Protein AF-A0A9W4XEY4-F1 (afdb_monomer_lite)

Secondary structure (DSSP, 8-state):
-PPP--------SS------B---SS-EEEEEE--EEES-EES-EEEEEEEEEEEEEEES-EEEEEEEEEEEEEEEES-EEEEEEEEEEESS-EES-EEEEEEEEEEEEE-SS-EEEEEEEEEEEEEEEES-EEEEEEEEEEESS-EES-EEEEEEEEEE-

Sequence (161 aa):
MKLSVVLITVAAGTALAAPVVKKSDNDELVGNIWQVDTKRSDNDELVGNIWQVDTKRSDNDELVGNIWQVDTKKRSDNDELVGNIWQVDTKKRSDNDELVGNIWQVDTKRSDNDELVGNIWQVDTKKRSDNDELVGNIWQVDTKKRSDNDELVGNIWQVDT

Structure (mmCIF, N/CA/C/O backbone):
data_AF-A0A9W4XEY4-F1
#
_entry.id   AF-A0A9W4XEY4-F1
#
loop_
_atom_site.group_PDB
_atom_site.id
_atom_site.type_symbol
_atom_site.label_atom_id
_atom_site.label_alt_id
_atom_site.label_comp_id
_atom_site.label_asym_id
_atom_site.label_entity_id
_atom_site.label_seq_id
_atom_site.pdbx_PDB_ins_code
_atom_site.Cartn_x
_atom_site.Cartn_y
_atom_site.Cartn_z
_atom_site.occupancy
_atom_site.B_iso_or_equiv
_atom_site.auth_seq_id
_atom_site.auth_comp_id
_atom_site.auth_asym_id
_atom_site.auth_atom_id
_atom_site.pdbx_PDB_model_num
ATOM 1 N N . MET A 1 1 ? 14.619 23.822 -21.762 1.00 31.55 1 MET A N 1
ATOM 2 C CA . MET A 1 1 ? 14.434 22.463 -22.308 1.00 31.55 1 MET A CA 1
ATOM 3 C C . MET A 1 1 ? 15.262 21.518 -21.460 1.00 31.55 1 MET A C 1
ATOM 5 O O . MET A 1 1 ? 16.477 21.509 -21.602 1.00 31.55 1 MET A O 1
ATOM 9 N N . LYS A 1 2 ? 14.645 20.843 -20.488 1.00 29.66 2 LYS A N 1
ATOM 10 C CA . LYS A 1 2 ? 15.312 19.754 -19.768 1.00 29.66 2 LYS A CA 1
ATOM 11 C C . LYS A 1 2 ? 15.097 18.494 -20.604 1.00 29.66 2 LYS A C 1
ATOM 13 O O . LYS A 1 2 ? 13.969 18.237 -21.006 1.00 29.66 2 LYS A O 1
ATOM 18 N N . LEU A 1 3 ? 16.189 17.823 -20.962 1.00 23.59 3 LEU A N 1
ATOM 19 C CA . LEU A 1 3 ? 16.159 16.555 -21.684 1.00 23.59 3 LEU A CA 1
ATOM 20 C C . LEU A 1 3 ? 15.548 15.490 -20.767 1.00 23.59 3 LEU A C 1
ATOM 22 O O . LEU A 1 3 ? 16.133 15.203 -19.724 1.00 23.59 3 LEU A O 1
ATOM 26 N N . SER A 1 4 ? 14.425 14.904 -21.173 1.00 28.42 4 SER A N 1
ATOM 27 C CA . SER A 1 4 ? 13.940 13.635 -20.629 1.00 28.42 4 SER A CA 1
ATOM 28 C C . SER A 1 4 ? 14.837 12.518 -21.161 1.00 28.42 4 SER A C 1
ATOM 30 O O . SER A 1 4 ? 14.998 12.368 -22.375 1.00 28.42 4 SER A O 1
ATOM 32 N N . VAL A 1 5 ? 15.478 11.769 -20.264 1.00 26.56 5 VAL A N 1
ATOM 33 C CA . VAL A 1 5 ? 16.249 10.574 -20.624 1.00 26.56 5 VAL A CA 1
ATOM 34 C C . VAL A 1 5 ? 15.295 9.392 -20.543 1.00 26.56 5 VAL A C 1
ATOM 36 O O . VAL A 1 5 ? 15.046 8.859 -19.471 1.00 26.56 5 VAL A O 1
ATOM 39 N N . VAL A 1 6 ? 14.761 8.989 -21.693 1.00 29.00 6 VAL A N 1
ATOM 40 C CA . VAL A 1 6 ? 14.005 7.743 -21.835 1.00 29.00 6 VAL A CA 1
ATOM 41 C C . VAL A 1 6 ? 15.001 6.586 -21.756 1.00 29.00 6 VAL A C 1
ATOM 43 O O . VAL A 1 6 ? 15.742 6.330 -22.708 1.00 29.00 6 VAL A O 1
ATOM 46 N N . LEU A 1 7 ? 15.059 5.901 -20.613 1.0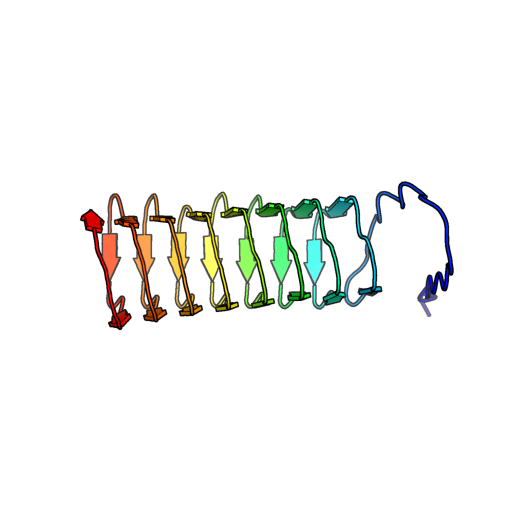0 29.81 7 LEU A N 1
ATOM 47 C CA . LEU A 1 7 ? 15.881 4.703 -20.442 1.00 29.81 7 LEU A CA 1
ATOM 48 C C . LEU A 1 7 ? 15.059 3.458 -20.812 1.00 29.81 7 LEU A C 1
ATOM 50 O O . LEU A 1 7 ? 14.739 2.628 -19.968 1.00 29.81 7 LEU A O 1
ATOM 54 N N . ILE A 1 8 ? 14.720 3.309 -22.098 1.00 35.25 8 ILE A N 1
ATOM 55 C CA . ILE A 1 8 ? 14.170 2.045 -22.607 1.00 35.25 8 ILE A CA 1
ATOM 56 C C . ILE A 1 8 ? 15.299 1.014 -22.579 1.00 35.25 8 ILE A C 1
ATOM 58 O O . ILE A 1 8 ? 16.198 1.026 -23.421 1.00 35.25 8 ILE A O 1
ATOM 62 N N . THR A 1 9 ? 15.252 0.099 -21.616 1.00 33.97 9 THR A N 1
ATOM 63 C CA . THR A 1 9 ? 16.056 -1.124 -21.659 1.00 33.97 9 THR A CA 1
ATOM 64 C C . THR A 1 9 ? 15.166 -2.287 -22.070 1.00 33.97 9 THR A C 1
ATOM 66 O O . THR A 1 9 ? 14.592 -2.993 -21.251 1.00 33.97 9 THR A O 1
ATOM 69 N N . VAL A 1 10 ? 15.074 -2.515 -23.385 1.00 37.66 10 VAL A N 1
ATOM 70 C CA . VAL A 1 10 ? 14.669 -3.822 -23.914 1.00 37.66 10 VAL A CA 1
ATOM 71 C C . VAL A 1 10 ? 15.845 -4.767 -23.682 1.00 37.66 10 VAL A C 1
ATOM 73 O O . VAL A 1 10 ? 16.799 -4.780 -24.457 1.00 37.66 10 VAL A O 1
ATOM 76 N N . ALA A 1 11 ? 15.807 -5.540 -22.601 1.00 31.38 11 ALA A N 1
ATOM 77 C CA . ALA A 1 11 ? 16.769 -6.609 -22.364 1.00 31.38 11 ALA A CA 1
ATOM 78 C C . ALA A 1 11 ? 16.042 -7.956 -22.373 1.00 31.38 11 ALA A C 1
ATOM 80 O O . ALA A 1 11 ? 15.550 -8.447 -21.357 1.00 31.38 11 ALA A O 1
ATOM 81 N N . ALA A 1 12 ? 15.983 -8.563 -23.558 1.00 31.77 12 ALA A N 1
ATOM 82 C CA . ALA A 1 12 ? 15.733 -9.987 -23.681 1.00 31.77 12 ALA A CA 1
ATOM 83 C C . ALA A 1 12 ? 16.905 -10.745 -23.032 1.00 31.77 12 ALA A C 1
ATOM 85 O O . ALA A 1 12 ? 17.993 -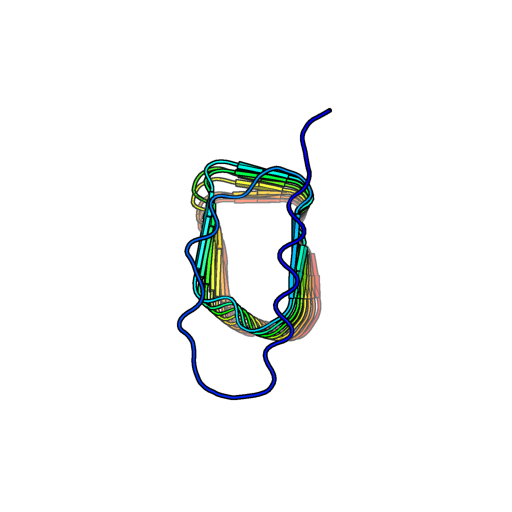10.815 -23.595 1.00 31.77 12 ALA A O 1
ATOM 86 N N . GLY A 1 13 ? 16.660 -11.330 -21.861 1.00 31.67 13 GLY A N 1
ATOM 87 C CA . GLY A 1 13 ? 17.499 -12.375 -21.285 1.00 31.67 13 GLY A CA 1
ATOM 88 C C . GLY A 1 13 ? 18.668 -11.915 -20.405 1.00 31.67 13 GLY A C 1
ATOM 89 O O . GLY A 1 13 ? 19.482 -11.075 -20.768 1.00 31.67 13 GLY A O 1
ATOM 90 N N . THR A 1 14 ? 18.793 -12.634 -19.288 1.00 27.69 14 THR A N 1
ATOM 91 C CA . THR A 1 14 ? 19.892 -12.685 -18.307 1.00 27.69 14 THR A CA 1
ATOM 92 C C . THR A 1 14 ? 19.935 -11.588 -17.239 1.00 27.69 14 THR A C 1
ATOM 94 O O . THR A 1 14 ? 19.876 -10.394 -17.502 1.00 27.69 14 THR A O 1
ATOM 97 N N . ALA A 1 15 ? 19.990 -12.070 -15.994 1.00 40.22 15 ALA A N 1
ATOM 98 C CA . ALA A 1 15 ? 19.903 -11.332 -14.746 1.00 40.22 15 ALA A CA 1
ATOM 99 C C . ALA A 1 15 ? 20.885 -10.154 -14.680 1.00 40.22 15 ALA A C 1
ATOM 101 O O . ALA A 1 15 ? 22.098 -10.341 -14.611 1.00 40.22 15 ALA A O 1
ATOM 102 N N . LEU A 1 16 ? 20.336 -8.944 -14.636 1.00 34.78 16 LEU A N 1
ATOM 103 C CA . LEU A 1 16 ? 21.049 -7.715 -14.325 1.00 34.78 16 LEU A CA 1
ATOM 104 C C . LEU A 1 16 ? 20.346 -7.089 -13.124 1.00 34.78 16 LEU A C 1
ATOM 106 O O . LEU A 1 16 ? 19.176 -6.724 -13.208 1.00 34.78 16 LEU A O 1
ATOM 110 N N . ALA A 1 17 ? 21.052 -6.997 -11.997 1.00 43.69 17 ALA A N 1
ATOM 111 C CA . ALA A 1 17 ? 20.674 -6.089 -10.924 1.00 43.69 17 ALA A CA 1
ATOM 112 C C . ALA A 1 17 ? 20.640 -4.669 -11.521 1.00 43.69 17 ALA A C 1
ATOM 114 O O . ALA A 1 17 ? 21.681 -4.127 -11.896 1.00 43.69 17 ALA A O 1
ATOM 115 N N . ALA A 1 18 ? 19.433 -4.138 -11.716 1.00 50.66 18 ALA A N 1
ATOM 116 C CA . ALA A 1 18 ? 19.164 -2.859 -12.370 1.00 50.66 18 ALA A CA 1
ATOM 117 C C . ALA A 1 18 ? 19.194 -1.692 -11.345 1.00 50.66 18 ALA A C 1
ATOM 119 O O . ALA A 1 18 ? 19.113 -1.939 -10.141 1.00 50.66 18 ALA A O 1
ATOM 120 N N . PRO A 1 19 ? 19.398 -0.439 -11.798 1.00 47.66 19 PRO A N 1
ATOM 121 C CA . PRO A 1 19 ? 20.068 0.631 -11.052 1.00 47.66 19 PRO A CA 1
ATOM 122 C C . PRO A 1 19 ? 19.193 1.320 -9.994 1.00 47.66 19 PRO A C 1
ATOM 124 O O . PRO A 1 19 ? 17.980 1.388 -10.132 1.00 47.66 19 PRO A O 1
ATOM 127 N N . VAL A 1 20 ? 19.840 1.944 -8.999 1.00 46.78 20 VAL A N 1
ATOM 128 C CA . VAL A 1 20 ? 19.228 2.985 -8.153 1.00 46.78 20 VAL A CA 1
ATOM 129 C C . VAL A 1 20 ? 18.868 4.171 -9.051 1.00 46.78 20 VAL A C 1
ATOM 131 O O . VAL A 1 20 ? 19.754 4.915 -9.487 1.00 46.78 20 VAL A O 1
ATOM 134 N N . VAL A 1 21 ? 17.582 4.346 -9.353 1.00 53.12 21 VAL A N 1
ATOM 135 C CA . VAL A 1 21 ? 17.102 5.471 -10.165 1.00 53.12 21 VAL A CA 1
ATOM 136 C C . VAL A 1 21 ? 16.933 6.692 -9.262 1.00 53.12 21 VAL A C 1
ATOM 138 O O . VAL A 1 21 ? 16.044 6.743 -8.418 1.00 53.12 21 VAL A O 1
ATOM 141 N N . LYS A 1 22 ? 17.807 7.694 -9.422 1.00 48.94 22 LYS A N 1
ATOM 142 C CA . LYS A 1 22 ? 17.567 9.041 -8.884 1.00 48.94 22 LYS A CA 1
ATOM 143 C C . LYS A 1 22 ? 16.642 9.762 -9.855 1.00 48.94 22 LYS A C 1
ATOM 145 O O . LYS A 1 22 ? 17.116 10.287 -10.860 1.00 48.94 22 LYS A O 1
ATOM 150 N N . LYS A 1 23 ? 15.351 9.706 -9.554 1.00 55.12 23 LYS A N 1
ATOM 151 C CA . LYS A 1 23 ? 14.260 10.072 -10.456 1.00 55.12 23 LYS A CA 1
ATOM 152 C C . LYS A 1 23 ? 13.877 11.552 -10.366 1.00 55.12 23 LYS A C 1
ATOM 154 O O . LYS A 1 23 ? 14.222 12.234 -9.390 1.00 55.12 23 LYS A O 1
ATOM 159 N N . SER A 1 24 ? 13.234 12.034 -11.421 1.00 56.59 24 SER A N 1
ATOM 160 C CA . SER A 1 24 ? 12.587 13.343 -11.517 1.00 56.59 24 SER A CA 1
ATOM 161 C C . SER A 1 24 ? 11.107 13.150 -11.827 1.00 56.59 24 SER A C 1
ATOM 163 O O . SER A 1 24 ? 10.774 12.190 -12.491 1.00 56.59 24 SER A O 1
ATOM 165 N N . ASP A 1 25 ? 10.268 14.085 -11.393 1.00 73.12 25 ASP A N 1
ATOM 166 C CA . ASP A 1 25 ? 8.817 14.115 -11.626 1.00 73.12 25 ASP A CA 1
ATOM 167 C C . ASP A 1 25 ? 8.401 13.704 -13.070 1.00 73.12 25 ASP A C 1
ATOM 169 O O . ASP A 1 25 ? 8.916 14.281 -14.039 1.00 73.12 25 ASP A O 1
ATOM 173 N N . ASN A 1 26 ? 7.378 12.850 -13.209 1.00 79.69 26 ASN A N 1
ATOM 174 C CA . ASN A 1 26 ? 6.778 12.297 -14.442 1.00 79.69 26 ASN A CA 1
ATOM 175 C C . ASN A 1 26 ? 7.602 11.227 -15.180 1.00 79.69 26 ASN A C 1
ATOM 177 O O . ASN A 1 26 ? 7.673 11.236 -16.415 1.00 79.69 26 ASN A O 1
ATOM 181 N N . ASP A 1 27 ? 8.255 10.328 -14.459 1.00 83.44 27 ASP A N 1
ATOM 182 C CA . ASP A 1 27 ? 9.043 9.262 -15.071 1.00 83.44 27 ASP A CA 1
ATOM 183 C C . ASP A 1 27 ? 8.260 7.928 -15.143 1.00 83.44 27 ASP A C 1
ATOM 185 O O . ASP A 1 27 ? 7.670 7.488 -14.161 1.00 83.44 27 ASP A O 1
ATOM 189 N N . GLU A 1 28 ? 8.387 7.192 -16.251 1.00 88.69 28 GLU A N 1
ATOM 190 C CA . GLU A 1 28 ? 7.776 5.865 -16.472 1.00 88.69 28 GLU A CA 1
ATOM 191 C C . GLU A 1 28 ? 8.864 4.767 -16.503 1.00 88.69 28 GLU A C 1
ATOM 193 O O . GLU A 1 28 ? 9.842 4.876 -17.254 1.00 88.69 28 GLU A O 1
ATOM 198 N N . LEU A 1 29 ? 8.737 3.705 -15.696 1.00 86.69 29 LEU A N 1
ATOM 199 C CA . LEU A 1 29 ? 9.632 2.536 -15.728 1.00 86.69 29 LEU A CA 1
ATOM 200 C C . LEU A 1 29 ? 8.849 1.230 -15.825 1.00 86.69 29 LEU A C 1
ATOM 202 O O . LEU A 1 29 ? 7.922 0.991 -15.063 1.00 86.69 29 LEU A O 1
ATOM 206 N N . VAL A 1 30 ? 9.319 0.320 -16.681 1.00 87.75 30 VAL A N 1
ATOM 207 C CA . VAL A 1 30 ? 8.697 -0.994 -16.875 1.00 87.75 30 VAL A CA 1
ATOM 208 C C . VAL A 1 30 ? 9.733 -2.112 -16.745 1.00 87.75 30 VAL A C 1
ATOM 210 O O . VAL A 1 30 ? 10.809 -2.046 -17.343 1.00 87.75 30 VAL A O 1
ATOM 213 N N . GLY A 1 31 ? 9.405 -3.170 -16.001 1.00 87.44 31 GLY A N 1
ATOM 214 C CA . GLY A 1 31 ? 10.182 -4.408 -15.922 1.00 87.44 31 GLY A CA 1
ATOM 215 C C . GLY A 1 31 ? 10.472 -4.874 -14.496 1.00 87.44 31 GLY A C 1
ATOM 216 O O . GLY A 1 31 ? 9.638 -4.789 -13.602 1.00 87.44 31 GLY A O 1
ATOM 217 N N . ASN A 1 32 ? 11.665 -5.435 -14.290 1.00 88.94 32 ASN A N 1
ATOM 218 C CA . ASN A 1 32 ? 12.128 -5.824 -12.959 1.00 88.94 32 ASN A CA 1
ATOM 219 C C . ASN A 1 32 ? 12.876 -4.643 -12.331 1.00 88.94 32 ASN A C 1
ATOM 221 O O . ASN A 1 32 ? 14.012 -4.349 -12.712 1.00 88.94 32 ASN A O 1
ATOM 225 N N . ILE A 1 33 ? 12.242 -3.979 -11.372 1.00 86.12 33 ILE A N 1
ATOM 226 C CA . ILE A 1 33 ? 12.749 -2.788 -10.697 1.00 86.12 33 ILE A CA 1
ATOM 227 C C . ILE A 1 33 ? 13.243 -3.211 -9.319 1.00 86.12 33 ILE A C 1
ATOM 229 O O . ILE A 1 33 ? 12.470 -3.642 -8.467 1.00 86.12 33 ILE A O 1
ATOM 233 N N . TRP A 1 34 ? 14.554 -3.122 -9.099 1.00 86.00 34 TRP A N 1
ATOM 234 C CA . TRP A 1 34 ? 15.137 -3.586 -7.842 1.00 86.00 34 TRP A CA 1
ATOM 235 C C . TRP A 1 34 ? 15.001 -2.552 -6.721 1.00 86.00 34 TRP A C 1
ATOM 237 O O . TRP A 1 34 ? 14.677 -2.910 -5.597 1.00 86.00 34 TRP A O 1
ATOM 247 N N . GLN A 1 35 ? 15.229 -1.270 -7.017 1.00 87.50 35 GLN A N 1
ATOM 248 C CA . GLN A 1 35 ? 15.114 -0.206 -6.024 1.00 87.50 35 GLN A CA 1
ATOM 249 C C . GLN A 1 35 ? 14.851 1.157 -6.673 1.00 87.50 35 GLN A C 1
ATOM 251 O O . GLN A 1 35 ? 15.543 1.547 -7.616 1.00 87.50 35 GLN A O 1
ATOM 256 N N . VAL A 1 36 ? 13.924 1.917 -6.094 1.00 86.25 36 VAL A N 1
ATOM 257 C CA . VAL A 1 36 ? 13.727 3.352 -6.342 1.00 86.25 36 VAL A CA 1
ATOM 258 C C . VAL A 1 36 ? 13.902 4.091 -5.014 1.00 86.25 36 VAL A C 1
ATOM 260 O O . VAL A 1 36 ? 13.307 3.698 -4.018 1.00 86.25 36 VAL A O 1
ATOM 263 N N . ASP A 1 37 ? 14.740 5.132 -4.975 1.00 88.69 37 ASP A N 1
ATOM 264 C CA . ASP A 1 37 ? 14.916 5.988 -3.787 1.00 88.69 37 ASP A CA 1
ATOM 265 C C . ASP A 1 37 ? 14.857 7.460 -4.198 1.00 88.69 37 ASP A C 1
ATOM 267 O O . ASP A 1 37 ? 15.747 7.973 -4.895 1.00 88.69 37 ASP A O 1
ATOM 271 N N . THR A 1 38 ? 13.808 8.155 -3.759 1.00 85.00 38 THR A N 1
ATOM 272 C CA . THR A 1 38 ? 13.573 9.557 -4.102 1.00 85.00 38 THR A CA 1
ATOM 273 C C . THR A 1 38 ? 13.198 10.401 -2.883 1.00 85.00 38 THR A C 1
ATOM 275 O O . THR A 1 38 ? 12.616 9.983 -1.880 1.00 85.00 38 THR A O 1
ATOM 278 N N . LYS A 1 39 ? 13.548 11.690 -2.942 1.00 87.81 39 LYS A N 1
ATOM 279 C CA . LYS A 1 39 ? 13.066 12.661 -1.942 1.00 87.81 39 LYS A CA 1
ATOM 280 C C . LYS A 1 39 ? 11.649 13.140 -2.238 1.00 87.81 39 LYS A C 1
ATOM 282 O O . LYS A 1 39 ? 11.000 13.671 -1.333 1.00 87.81 39 LYS A O 1
ATOM 287 N N . ARG A 1 40 ? 11.264 13.071 -3.499 1.00 87.19 40 ARG A N 1
ATOM 288 C CA . ARG A 1 40 ? 9.990 13.482 -4.047 1.00 87.19 40 ARG A CA 1
ATOM 289 C C . ARG A 1 40 ? 9.806 12.705 -5.342 1.00 87.19 40 ARG A C 1
ATOM 291 O O . ARG A 1 40 ? 10.796 12.539 -6.057 1.00 87.19 40 ARG A O 1
ATOM 298 N N . SER A 1 41 ? 8.592 12.252 -5.546 1.00 86.62 41 SER A N 1
ATOM 299 C CA . SER A 1 41 ? 8.093 11.580 -6.725 1.00 86.62 41 SER A CA 1
ATOM 300 C C . SER A 1 41 ? 6.735 12.218 -6.991 1.00 86.62 41 SER A C 1
ATOM 302 O O . SER A 1 41 ? 6.010 12.453 -6.024 1.00 86.62 41 SER A O 1
ATOM 304 N N . ASP A 1 42 ? 6.512 12.656 -8.223 1.00 91.31 42 ASP A N 1
ATOM 305 C CA . ASP A 1 42 ? 5.289 13.343 -8.627 1.00 91.31 42 ASP A CA 1
ATOM 306 C C . ASP A 1 42 ? 4.913 12.809 -10.027 1.00 91.31 42 ASP A C 1
ATOM 308 O O . ASP A 1 42 ? 5.688 13.031 -10.966 1.00 91.31 42 ASP A O 1
ATOM 312 N N . ASN A 1 43 ? 3.739 12.191 -10.192 1.00 91.44 43 ASN A N 1
ATOM 313 C CA . ASN A 1 43 ? 3.254 11.582 -11.446 1.00 91.44 43 ASN A CA 1
ATOM 314 C C . ASN A 1 43 ? 4.151 10.472 -12.035 1.00 91.44 43 ASN A C 1
ATOM 316 O O . ASN A 1 43 ? 4.265 10.350 -13.260 1.00 91.44 43 ASN A O 1
ATOM 320 N N . ASP A 1 44 ? 4.845 9.703 -11.210 1.00 89.94 44 ASP A N 1
ATOM 321 C CA . ASP A 1 44 ? 5.676 8.598 -11.678 1.00 89.94 44 ASP A CA 1
ATOM 322 C C . ASP A 1 44 ? 4.854 7.317 -11.880 1.00 89.94 44 ASP A C 1
ATOM 324 O O . ASP A 1 44 ? 4.001 6.981 -11.071 1.00 89.94 44 ASP A O 1
ATOM 328 N N . GLU A 1 45 ? 5.182 6.545 -12.918 1.00 93.62 45 GLU A N 1
ATOM 329 C CA . GLU A 1 45 ? 4.549 5.250 -13.201 1.00 93.62 45 GLU A CA 1
ATOM 330 C C . GLU A 1 45 ? 5.602 4.129 -13.173 1.00 93.62 45 GLU A C 1
ATOM 332 O O . GLU A 1 45 ? 6.664 4.219 -13.806 1.00 93.62 45 GLU A O 1
ATOM 337 N N . LEU A 1 46 ? 5.347 3.062 -12.414 1.00 92.50 46 LEU A N 1
ATOM 338 C CA . LEU A 1 46 ? 6.224 1.897 -12.288 1.00 92.50 46 LEU A CA 1
ATOM 339 C C . LEU A 1 46 ? 5.431 0.608 -12.534 1.00 92.50 46 LEU A C 1
ATOM 341 O O . LEU A 1 46 ? 4.558 0.252 -11.750 1.00 92.50 46 LEU A O 1
ATOM 345 N N . VAL A 1 47 ? 5.796 -0.163 -13.559 1.00 93.50 47 VAL A N 1
ATOM 346 C CA . VAL A 1 47 ? 5.073 -1.390 -13.932 1.00 93.50 47 VAL A CA 1
ATOM 347 C C . VAL A 1 47 ? 5.992 -2.613 -13.934 1.00 93.50 47 VAL A C 1
ATOM 349 O O . VAL A 1 47 ? 6.993 -2.658 -14.649 1.00 93.50 47 VAL A O 1
ATOM 352 N N . GLY A 1 48 ? 5.640 -3.665 -13.192 1.00 91.06 48 GLY A N 1
ATOM 353 C CA . GLY A 1 48 ? 6.286 -4.978 -13.263 1.00 91.06 48 GLY A CA 1
ATOM 354 C C . GLY A 1 48 ? 6.571 -5.619 -11.905 1.00 91.06 48 GLY A C 1
ATOM 355 O O . GLY A 1 48 ? 5.701 -5.688 -11.042 1.00 91.06 48 GLY A O 1
ATOM 356 N N . ASN A 1 49 ? 7.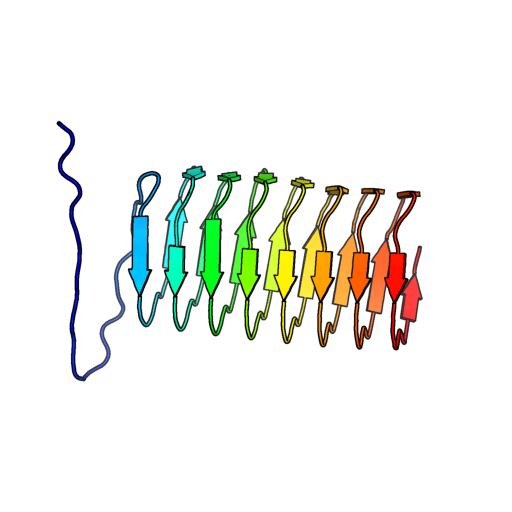774 -6.172 -11.730 1.00 92.44 49 ASN A N 1
ATOM 357 C CA . ASN A 1 49 ? 8.200 -6.722 -10.439 1.00 92.44 49 ASN A CA 1
ATOM 358 C C . ASN A 1 49 ? 9.053 -5.676 -9.726 1.00 92.44 49 ASN A C 1
ATOM 360 O O . ASN A 1 49 ? 10.196 -5.439 -10.123 1.00 92.44 49 ASN A O 1
ATOM 364 N N . ILE A 1 50 ? 8.500 -5.068 -8.685 1.00 93.56 50 ILE A N 1
ATOM 365 C CA . ILE A 1 50 ? 9.089 -3.953 -7.953 1.00 93.56 50 ILE A CA 1
ATOM 366 C C . ILE A 1 50 ? 9.495 -4.454 -6.571 1.00 93.56 50 ILE A C 1
ATOM 368 O O . ILE A 1 50 ? 8.662 -4.867 -5.771 1.00 93.56 50 ILE A O 1
ATOM 372 N N . TRP A 1 51 ? 10.792 -4.441 -6.285 1.00 92.44 51 TRP A N 1
ATOM 373 C CA . TRP A 1 51 ? 11.311 -4.927 -5.007 1.00 92.44 51 TRP A CA 1
ATOM 374 C C . TRP A 1 51 ? 11.104 -3.909 -3.887 1.00 92.44 51 TRP A C 1
ATOM 376 O O . TRP A 1 51 ? 10.593 -4.256 -2.826 1.00 92.44 51 TRP A O 1
ATOM 386 N N . GLN A 1 52 ? 11.523 -2.664 -4.118 1.00 92.81 52 GLN A N 1
ATOM 387 C CA . GLN A 1 52 ? 11.516 -1.626 -3.098 1.00 92.81 52 GLN A CA 1
ATOM 388 C C . GLN A 1 52 ? 11.350 -0.235 -3.715 1.00 92.81 52 GLN A C 1
ATOM 390 O O . GLN A 1 52 ? 12.089 0.138 -4.632 1.00 92.81 52 GLN A O 1
ATOM 395 N N . VAL A 1 53 ? 10.435 0.551 -3.154 1.00 93.44 53 VAL A N 1
ATOM 396 C CA . VAL A 1 53 ? 10.273 1.980 -3.434 1.00 93.44 53 VAL A CA 1
ATOM 397 C C . VAL A 1 53 ? 10.340 2.745 -2.121 1.00 93.44 53 VAL A C 1
ATOM 399 O O . VAL A 1 53 ? 9.462 2.622 -1.277 1.00 93.44 53 VAL A O 1
ATOM 402 N N . ASP A 1 54 ? 11.384 3.550 -1.955 1.00 93.50 54 ASP A N 1
ATOM 403 C CA . ASP A 1 54 ? 11.562 4.422 -0.801 1.00 93.50 54 ASP A CA 1
ATOM 404 C C . ASP A 1 54 ? 11.364 5.875 -1.235 1.00 93.50 54 ASP A C 1
ATOM 406 O O . ASP A 1 54 ? 12.206 6.452 -1.928 1.00 93.50 54 ASP A O 1
ATOM 410 N N . THR A 1 55 ? 10.307 6.528 -0.757 1.00 91.31 55 THR A N 1
ATOM 411 C CA . THR A 1 55 ? 10.109 7.960 -0.999 1.00 91.31 55 THR A CA 1
ATOM 412 C C . THR A 1 55 ? 10.046 8.737 0.305 1.00 91.31 55 THR A C 1
ATOM 414 O O . THR A 1 55 ? 9.767 8.249 1.410 1.00 91.31 55 THR A O 1
ATOM 417 N N . LYS A 1 56 ? 10.361 10.027 0.224 1.00 92.50 56 LYS A N 1
ATOM 418 C CA . LYS A 1 56 ? 10.038 10.945 1.319 1.00 92.50 56 LYS A CA 1
ATOM 419 C C . LYS A 1 56 ? 8.682 11.601 1.119 1.00 92.50 56 LYS A C 1
ATOM 421 O O . LYS A 1 56 ? 8.049 11.908 2.131 1.00 92.50 56 LYS A O 1
ATOM 426 N N . ARG A 1 57 ? 8.300 11.860 -0.126 1.00 93.12 57 ARG A N 1
ATOM 427 C CA . ARG A 1 57 ? 6.982 12.317 -0.551 1.00 93.12 57 ARG A CA 1
ATOM 428 C C . ARG A 1 57 ? 6.677 11.688 -1.903 1.00 93.12 57 ARG A C 1
ATOM 430 O O . ARG A 1 57 ? 7.601 11.648 -2.715 1.00 93.12 57 ARG A O 1
ATOM 437 N N . SER A 1 58 ? 5.440 11.280 -2.079 1.00 92.62 58 SER A N 1
ATOM 438 C CA . SER A 1 58 ? 4.857 10.812 -3.326 1.00 92.62 58 SER A CA 1
ATOM 439 C C . SER A 1 58 ? 3.564 11.592 -3.550 1.00 92.62 58 SER A C 1
ATOM 441 O O . SER A 1 58 ? 2.960 12.033 -2.563 1.00 92.62 58 SER A O 1
ATOM 443 N N . ASP A 1 59 ? 3.257 11.889 -4.804 1.00 95.25 59 ASP A N 1
ATOM 444 C CA . ASP A 1 59 ? 2.085 12.656 -5.214 1.00 95.25 59 ASP A CA 1
ATOM 445 C C . ASP A 1 59 ? 1.660 12.162 -6.597 1.00 95.25 59 ASP A C 1
ATOM 447 O O . ASP A 1 59 ? 2.351 12.422 -7.587 1.00 95.25 59 ASP A O 1
ATOM 451 N N . ASN A 1 60 ? 0.513 11.496 -6.661 1.00 96.19 60 ASN A N 1
ATOM 452 C CA . ASN A 1 60 ? -0.109 11.078 -7.907 1.00 96.19 60 ASN A CA 1
ATOM 453 C C . ASN A 1 60 ? 0.716 10.032 -8.688 1.00 96.19 60 ASN A C 1
ATOM 455 O O . ASN A 1 60 ? 0.730 10.056 -9.920 1.00 96.19 60 ASN A O 1
ATOM 459 N N . ASP A 1 61 ? 1.429 9.153 -7.979 1.00 95.62 61 ASP A N 1
ATOM 460 C CA . ASP A 1 61 ? 2.224 8.066 -8.559 1.00 95.62 61 ASP A CA 1
ATOM 461 C C . ASP A 1 61 ? 1.414 6.766 -8.700 1.00 95.62 61 ASP A C 1
ATOM 463 O O . ASP A 1 61 ? 0.557 6.457 -7.876 1.00 95.62 61 ASP A O 1
ATOM 467 N N . GLU A 1 62 ? 1.750 5.950 -9.700 1.00 97.88 62 GLU A N 1
ATOM 468 C CA . GLU A 1 62 ? 1.099 4.665 -9.974 1.00 97.88 62 GLU A CA 1
ATOM 469 C C . GLU A 1 62 ? 2.117 3.511 -9.994 1.00 97.88 62 GLU A C 1
ATOM 471 O O . GLU A 1 62 ? 3.128 3.535 -10.706 1.00 97.88 62 GLU A O 1
ATOM 476 N N . LEU A 1 63 ? 1.863 2.462 -9.209 1.00 97.69 63 LEU A N 1
ATOM 477 C CA . LEU A 1 63 ? 2.672 1.243 -9.164 1.00 97.69 63 LEU A CA 1
ATOM 478 C C . LEU A 1 63 ? 1.807 0.023 -9.499 1.00 97.69 63 LEU A C 1
ATOM 480 O O . LEU A 1 63 ? 0.906 -0.337 -8.745 1.00 97.69 63 LEU A O 1
ATOM 484 N N . VAL A 1 64 ? 2.150 -0.704 -10.564 1.00 98.25 64 VAL A N 1
ATOM 485 C CA . VAL A 1 64 ? 1.375 -1.866 -11.029 1.00 98.25 64 VAL A CA 1
ATOM 486 C C . VAL A 1 64 ? 2.232 -3.129 -11.105 1.00 98.25 64 VAL A C 1
ATOM 488 O O . VAL A 1 64 ? 3.236 -3.183 -11.816 1.00 98.25 64 VAL A O 1
ATOM 491 N N . GLY A 1 65 ? 1.810 -4.206 -10.438 1.00 97.31 65 GLY A N 1
ATOM 492 C CA . GLY A 1 65 ? 2.365 -5.553 -10.606 1.00 97.31 65 GLY A CA 1
ATOM 493 C C . GLY A 1 65 ? 2.623 -6.304 -9.299 1.00 97.31 65 GLY A C 1
ATOM 494 O O . GLY A 1 65 ? 1.755 -6.400 -8.437 1.00 97.31 65 GLY A O 1
ATOM 495 N N . ASN A 1 66 ? 3.799 -6.927 -9.176 1.00 98.12 66 ASN A N 1
ATOM 496 C CA . ASN A 1 66 ? 4.217 -7.569 -7.926 1.00 98.12 66 ASN A CA 1
ATOM 497 C C . ASN A 1 66 ? 5.135 -6.607 -7.177 1.00 98.12 66 ASN A C 1
ATOM 499 O O . ASN A 1 66 ? 6.274 -6.393 -7.595 1.00 98.12 66 ASN A O 1
ATOM 503 N N . ILE A 1 67 ? 4.640 -6.048 -6.081 1.00 98.25 67 ILE A N 1
ATOM 504 C CA . ILE A 1 67 ? 5.296 -4.994 -5.315 1.00 98.25 67 ILE A CA 1
ATOM 505 C C . ILE A 1 67 ? 5.662 -5.558 -3.949 1.00 98.25 67 ILE A C 1
ATOM 507 O O . ILE A 1 67 ? 4.801 -5.992 -3.182 1.00 98.25 67 ILE A O 1
ATOM 511 N N . TRP A 1 68 ? 6.952 -5.578 -3.634 1.00 98.12 68 TRP A N 1
ATOM 512 C CA . TRP A 1 68 ? 7.409 -6.145 -2.374 1.00 98.12 68 TRP A CA 1
ATOM 513 C C . TRP A 1 68 ? 7.346 -5.158 -1.217 1.00 98.12 68 TRP A C 1
ATOM 515 O O . TRP A 1 68 ? 6.824 -5.508 -0.160 1.00 98.12 68 TRP A O 1
ATOM 525 N N . GLN A 1 69 ? 7.830 -3.935 -1.414 1.00 97.94 69 GLN A N 1
ATOM 526 C CA . GLN A 1 69 ? 7.828 -2.925 -0.366 1.00 97.94 69 GLN A CA 1
ATOM 527 C C . GLN A 1 69 ? 7.690 -1.512 -0.934 1.00 97.94 69 GLN A C 1
ATOM 529 O O . GLN A 1 69 ? 8.430 -1.129 -1.845 1.00 97.94 69 GLN A O 1
ATOM 534 N N . VAL A 1 70 ? 6.797 -0.727 -0.335 1.00 97.81 70 VAL A N 1
ATOM 535 C CA . VAL A 1 70 ? 6.672 0.720 -0.545 1.00 97.81 70 VAL A CA 1
ATOM 536 C C . VAL A 1 70 ? 6.774 1.429 0.800 1.00 97.81 70 VAL A C 1
ATOM 538 O O . VAL A 1 70 ? 6.046 1.114 1.739 1.00 97.81 70 VAL A O 1
ATOM 541 N N . ASP A 1 71 ? 7.699 2.377 0.899 1.00 97.81 71 ASP A N 1
ATOM 542 C CA . ASP A 1 71 ? 8.102 3.017 2.147 1.00 97.81 71 ASP A CA 1
ATOM 543 C C . ASP A 1 71 ? 8.060 4.549 1.991 1.00 97.81 71 ASP A C 1
ATOM 545 O O . ASP A 1 71 ? 8.994 5.182 1.480 1.00 97.81 71 ASP A O 1
ATOM 549 N N . THR A 1 72 ? 7.004 5.182 2.510 1.00 96.94 72 THR A N 1
ATOM 550 C CA . THR A 1 72 ? 6.791 6.633 2.408 1.00 96.94 72 THR A CA 1
ATOM 551 C C . THR A 1 72 ? 7.040 7.330 3.748 1.00 96.94 72 THR A C 1
ATOM 553 O O . THR A 1 72 ? 6.323 7.198 4.747 1.00 96.94 72 THR A O 1
ATOM 556 N N . LYS A 1 73 ? 8.097 8.152 3.818 1.00 93.88 73 LYS A N 1
ATOM 557 C CA . LYS A 1 73 ? 8.543 8.743 5.102 1.00 93.88 73 LYS A CA 1
ATOM 558 C C . LYS A 1 73 ? 7.695 9.916 5.600 1.00 93.88 73 LYS A C 1
ATOM 560 O O . LYS A 1 73 ? 7.751 10.228 6.800 1.00 93.88 73 LYS A O 1
ATOM 565 N N . LYS A 1 74 ? 7.018 10.666 4.723 1.00 94.06 74 LYS A N 1
ATOM 566 C CA . LYS A 1 74 ? 6.248 11.852 5.146 1.00 94.06 74 LYS A CA 1
ATOM 567 C C . LYS A 1 74 ? 4.831 11.942 4.617 1.00 94.06 74 LYS A C 1
ATOM 569 O O . LYS A 1 74 ? 4.006 12.398 5.406 1.00 94.06 74 LYS A O 1
ATOM 574 N N . ARG A 1 75 ? 4.612 11.696 3.331 1.00 94.44 75 ARG A N 1
ATOM 575 C CA . ARG A 1 75 ? 3.302 11.869 2.714 1.00 94.44 75 ARG A CA 1
ATOM 576 C C . ARG A 1 75 ? 3.212 11.095 1.405 1.00 94.44 75 ARG A C 1
ATOM 578 O O . ARG A 1 75 ? 4.147 11.255 0.624 1.00 94.44 75 ARG A O 1
ATOM 585 N N . SER A 1 76 ? 2.161 10.309 1.252 1.00 94.06 76 SER A N 1
ATOM 586 C CA . SER A 1 76 ? 1.599 9.913 -0.041 1.00 94.06 76 SER A CA 1
ATOM 587 C C . SER A 1 76 ? 0.308 10.691 -0.220 1.00 94.06 76 SER A C 1
ATOM 589 O O . SER A 1 76 ? -0.344 10.996 0.786 1.00 94.06 76 SER A O 1
ATOM 591 N N . ASP A 1 77 ? 0.056 11.120 -1.445 1.00 96.81 77 ASP A N 1
ATOM 592 C CA . ASP A 1 77 ? -1.129 11.869 -1.832 1.00 96.81 77 ASP A CA 1
ATOM 593 C C . ASP A 1 77 ? -1.581 11.351 -3.199 1.00 96.81 77 ASP A C 1
ATOM 595 O O . ASP A 1 77 ? -0.849 11.516 -4.172 1.00 96.81 77 ASP A O 1
ATOM 599 N N . ASN A 1 78 ? -2.794 10.814 -3.293 1.00 97.56 78 ASN A N 1
ATOM 600 C CA . ASN A 1 78 ? -3.382 10.364 -4.555 1.00 97.56 78 ASN A CA 1
ATOM 601 C C . ASN A 1 78 ? -2.570 9.287 -5.298 1.00 97.56 78 ASN A C 1
ATOM 603 O O . ASN A 1 78 ? -2.577 9.268 -6.528 1.00 97.56 78 ASN A O 1
ATOM 607 N N . ASP A 1 79 ? -1.840 8.438 -4.574 1.00 97.94 79 ASP A N 1
ATOM 608 C CA . ASP A 1 79 ? -1.060 7.357 -5.176 1.00 97.94 79 ASP A CA 1
ATOM 609 C C . ASP A 1 79 ? -1.915 6.092 -5.368 1.00 97.94 79 ASP A C 1
ATOM 611 O O . ASP A 1 79 ? -2.749 5.757 -4.525 1.00 97.94 79 ASP A O 1
ATOM 615 N N . GLU A 1 80 ? -1.655 5.341 -6.438 1.00 98.62 80 GLU A N 1
ATOM 616 C CA . GLU A 1 80 ? -2.363 4.097 -6.761 1.00 98.62 80 GLU A CA 1
ATOM 617 C C . GLU A 1 80 ? -1.394 2.904 -6.809 1.00 98.62 80 GLU A C 1
ATOM 619 O O . GLU A 1 80 ? -0.360 2.924 -7.485 1.00 98.62 80 GLU A O 1
ATOM 624 N N . LEU A 1 81 ? -1.708 1.831 -6.078 1.00 98.62 81 LEU A N 1
ATOM 625 C CA . LEU A 1 81 ? -0.945 0.582 -6.091 1.00 98.62 81 LEU A CA 1
ATOM 626 C C . LEU A 1 81 ? -1.852 -0.588 -6.483 1.00 98.62 81 LEU A C 1
ATOM 628 O O . LEU A 1 81 ? -2.760 -0.961 -5.741 1.00 98.62 81 LEU A O 1
ATOM 632 N N . VAL A 1 82 ? -1.536 -1.261 -7.591 1.00 98.69 82 VAL A N 1
ATOM 633 C CA . VAL A 1 82 ? -2.352 -2.363 -8.125 1.00 98.69 82 VAL A CA 1
ATOM 634 C C . VAL A 1 82 ? -1.548 -3.656 -8.255 1.00 98.69 82 VAL A C 1
ATOM 636 O O . VAL A 1 82 ? -0.532 -3.718 -8.948 1.00 98.69 82 VAL A O 1
ATOM 639 N N . GLY A 1 83 ? -2.040 -4.745 -7.660 1.00 98.38 83 GLY A N 1
ATOM 640 C CA . GLY A 1 83 ? -1.556 -6.107 -7.903 1.00 98.38 83 GLY A CA 1
ATOM 641 C C . GLY A 1 83 ? -1.311 -6.931 -6.639 1.00 98.38 83 GLY A C 1
ATOM 642 O O . GLY A 1 83 ? -2.172 -7.033 -5.768 1.00 98.38 83 GLY A O 1
ATOM 643 N N . ASN A 1 84 ? -0.164 -7.613 -6.568 1.00 98.69 84 ASN A N 1
ATOM 644 C CA . ASN A 1 84 ? 0.237 -8.353 -5.368 1.00 98.69 84 ASN A CA 1
ATOM 645 C C . ASN A 1 84 ? 1.222 -7.499 -4.576 1.00 98.69 84 ASN A C 1
ATOM 647 O O . ASN A 1 84 ? 2.365 -7.326 -5.000 1.00 98.69 84 ASN A O 1
ATOM 651 N N . ILE A 1 85 ? 0.781 -6.995 -3.431 1.00 98.69 85 ILE A N 1
ATOM 652 C CA . ILE A 1 85 ? 1.506 -6.024 -2.620 1.00 98.69 85 ILE A CA 1
ATOM 653 C C . ILE A 1 85 ? 1.840 -6.667 -1.279 1.00 98.69 85 ILE A C 1
ATOM 655 O O . ILE A 1 85 ? 0.960 -7.093 -0.533 1.00 98.69 85 ILE A O 1
ATOM 659 N N . TRP A 1 86 ? 3.124 -6.757 -0.949 1.00 98.50 86 TRP A N 1
ATOM 660 C CA . TRP A 1 86 ? 3.535 -7.343 0.326 1.00 98.50 86 TRP A CA 1
ATOM 661 C C . TRP A 1 86 ? 3.447 -6.351 1.473 1.00 98.50 86 TRP A C 1
ATOM 663 O O . TRP A 1 86 ? 2.896 -6.680 2.518 1.00 98.50 86 TRP A O 1
ATOM 673 N N . GLN A 1 87 ? 3.999 -5.155 1.296 1.00 98.50 87 GLN A N 1
ATOM 674 C CA . GLN A 1 87 ? 4.075 -4.189 2.377 1.00 98.50 87 GLN A CA 1
ATOM 675 C C . GLN A 1 87 ? 3.997 -2.755 1.865 1.00 98.50 87 GLN A C 1
ATOM 677 O O . GLN A 1 87 ? 4.737 -2.368 0.960 1.00 98.50 87 GLN A O 1
ATOM 682 N N . VAL A 1 88 ? 3.160 -1.962 2.528 1.00 98.31 88 VAL A N 1
ATOM 683 C CA . VAL A 1 88 ? 3.103 -0.504 2.397 1.00 98.31 88 VAL A CA 1
ATOM 684 C C . VAL A 1 88 ? 3.265 0.108 3.790 1.00 98.31 88 VAL A C 1
ATOM 686 O O . VAL A 1 88 ? 2.496 -0.215 4.693 1.00 98.31 88 VAL A O 1
ATOM 689 N N . ASP A 1 89 ? 4.278 0.956 3.992 1.00 98.38 89 ASP A N 1
ATOM 690 C CA . ASP A 1 89 ? 4.500 1.706 5.241 1.00 98.38 89 ASP A CA 1
ATOM 691 C C . ASP A 1 89 ? 4.527 3.218 4.989 1.00 98.38 89 ASP A C 1
ATOM 693 O O . ASP A 1 89 ? 5.510 3.781 4.491 1.00 98.38 89 ASP A O 1
ATOM 697 N N . THR A 1 90 ? 3.485 3.901 5.460 1.00 97.44 90 THR A N 1
ATOM 698 C CA . THR A 1 90 ? 3.396 5.359 5.466 1.00 97.44 90 THR A CA 1
ATOM 699 C C . THR A 1 90 ? 3.586 5.903 6.882 1.00 97.44 90 THR A C 1
ATOM 701 O O . THR A 1 90 ? 2.681 6.016 7.718 1.00 97.44 90 THR A O 1
ATOM 704 N N . LYS A 1 91 ? 4.804 6.381 7.164 1.00 94.44 91 LYS A N 1
ATOM 705 C CA . LYS A 1 91 ? 5.233 6.791 8.520 1.00 94.44 91 LYS A CA 1
ATOM 706 C C . LYS A 1 91 ? 4.488 8.006 9.092 1.00 94.44 91 LYS A C 1
ATOM 708 O O . LYS A 1 91 ? 4.696 8.361 10.266 1.00 94.44 91 LYS A O 1
ATOM 713 N N . LYS A 1 92 ? 3.694 8.725 8.292 1.00 94.81 92 LYS A N 1
ATOM 714 C CA . LYS A 1 92 ? 3.073 9.994 8.707 1.00 94.81 92 LYS A CA 1
ATOM 715 C C . LYS A 1 92 ? 1.630 10.208 8.265 1.00 94.81 92 LYS A C 1
ATOM 717 O O . LYS A 1 92 ? 0.840 10.501 9.168 1.00 94.81 92 LYS A O 1
ATOM 722 N N . ARG A 1 93 ? 1.350 10.214 6.962 1.00 95.69 93 ARG A N 1
ATOM 723 C CA . ARG A 1 93 ? 0.034 10.518 6.389 1.00 95.69 93 ARG A CA 1
ATOM 724 C C . ARG A 1 93 ? -0.054 9.960 4.964 1.00 95.69 93 ARG A C 1
ATOM 726 O O . ARG A 1 93 ? 0.877 10.246 4.214 1.00 95.69 93 ARG A O 1
ATOM 733 N N . SER A 1 94 ? -1.094 9.195 4.677 1.00 94.81 94 SER A N 1
ATOM 734 C CA . SER A 1 94 ? -1.632 8.938 3.335 1.00 94.81 94 SER A CA 1
ATOM 735 C C . SER A 1 94 ? -2.922 9.727 3.209 1.00 94.81 94 SER A C 1
ATOM 737 O O . SER A 1 94 ? -3.604 9.882 4.227 1.00 94.81 94 SER A O 1
ATOM 739 N N . ASP A 1 95 ? -3.167 10.288 2.030 1.00 97.19 95 ASP A N 1
ATOM 740 C CA . ASP A 1 95 ? -4.424 10.951 1.707 1.00 97.19 95 ASP A CA 1
ATOM 741 C C . ASP A 1 95 ? -4.850 10.587 0.280 1.00 97.19 95 ASP A C 1
ATOM 743 O O . ASP A 1 95 ? -4.126 10.894 -0.670 1.00 97.19 95 ASP A O 1
ATOM 747 N N . ASN A 1 96 ? -6.074 10.090 0.124 1.00 98.00 96 ASN A N 1
ATOM 748 C CA . ASN A 1 96 ? -6.661 9.754 -1.172 1.00 98.00 96 ASN A CA 1
ATOM 749 C C . ASN A 1 96 ? -5.904 8.666 -1.951 1.00 98.00 96 ASN A C 1
ATOM 751 O O . ASN A 1 96 ? -5.936 8.683 -3.179 1.00 98.00 96 ASN A O 1
ATOM 755 N N . ASP A 1 97 ? -5.201 7.772 -1.259 1.00 98.12 97 ASP A N 1
ATOM 756 C CA . ASP A 1 97 ? -4.458 6.681 -1.889 1.00 98.12 97 ASP A CA 1
ATOM 757 C C . ASP A 1 97 ? -5.363 5.459 -2.119 1.00 98.12 97 ASP A C 1
ATOM 759 O O . ASP A 1 97 ? -6.224 5.142 -1.294 1.00 98.12 97 ASP A O 1
ATOM 763 N N . GLU A 1 98 ? -5.128 4.728 -3.209 1.00 98.62 98 GLU A N 1
ATOM 764 C CA . GLU A 1 98 ? -5.888 3.528 -3.571 1.00 98.62 98 GLU A CA 1
ATOM 765 C C . GLU A 1 98 ? -4.969 2.300 -3.668 1.00 98.62 98 GLU A C 1
ATOM 767 O O . GLU A 1 98 ? -3.937 2.305 -4.346 1.00 98.62 98 GLU A O 1
ATOM 772 N N . LEU A 1 99 ? -5.321 1.216 -2.971 1.00 98.62 99 LEU A N 1
ATOM 773 C CA . LEU A 1 99 ? -4.598 -0.055 -3.032 1.00 98.62 99 LEU A CA 1
ATOM 774 C C . LEU A 1 99 ? -5.538 -1.179 -3.474 1.00 98.62 99 LEU A C 1
ATOM 776 O O . LEU A 1 99 ? -6.451 -1.566 -2.743 1.00 98.62 99 LEU A O 1
ATOM 780 N N . VAL A 1 100 ? -5.253 -1.794 -4.622 1.00 98.62 100 VAL A N 1
ATOM 781 C CA . VAL A 1 100 ? -6.109 -2.830 -5.218 1.00 98.62 100 VAL A CA 1
ATOM 782 C C . VAL A 1 100 ? -5.357 -4.146 -5.411 1.00 98.62 100 VAL A C 1
ATOM 784 O O . VAL A 1 100 ? -4.344 -4.217 -6.105 1.00 98.62 100 VAL A O 1
ATOM 787 N N . GLY A 1 101 ? -5.897 -5.242 -4.872 1.00 98.31 101 GLY A N 1
ATOM 788 C CA . GLY A 1 101 ? -5.469 -6.607 -5.190 1.00 98.31 101 GLY A CA 1
ATOM 789 C C . GLY A 1 101 ? -5.256 -7.509 -3.975 1.00 98.31 101 GLY A C 1
ATOM 790 O O . GLY A 1 101 ? -6.119 -7.622 -3.106 1.00 98.31 101 GLY A O 1
ATOM 791 N N . ASN A 1 102 ? -4.139 -8.242 -3.950 1.00 98.62 102 ASN A N 1
ATOM 792 C CA . ASN A 1 102 ? -3.765 -9.073 -2.802 1.00 98.62 102 ASN A CA 1
ATOM 793 C C . ASN A 1 102 ? -2.715 -8.329 -1.984 1.00 98.62 102 ASN A C 1
ATOM 795 O O . ASN A 1 102 ? -1.576 -8.188 -2.430 1.00 98.62 102 ASN A O 1
ATOM 799 N N . ILE A 1 103 ? -3.096 -7.881 -0.795 1.00 98.62 103 ILE A N 1
ATOM 800 C CA . ILE A 1 103 ? -2.292 -6.988 0.033 1.00 98.62 103 ILE A CA 1
ATOM 801 C C . ILE A 1 103 ? -1.986 -7.680 1.357 1.00 98.62 103 ILE A C 1
ATOM 803 O O . ILE A 1 103 ? -2.888 -8.111 2.076 1.00 98.62 103 ILE A O 1
ATOM 807 N N . TRP A 1 104 ? -0.709 -7.806 1.701 1.00 98.38 104 TRP A N 1
ATOM 808 C CA . TRP A 1 104 ? -0.316 -8.487 2.935 1.00 98.38 104 TRP A CA 1
ATOM 809 C C . TRP A 1 104 ? -0.327 -7.561 4.146 1.00 98.38 104 TRP A C 1
ATOM 811 O O . TRP A 1 104 ? -0.827 -7.929 5.206 1.00 98.38 104 TRP A O 1
ATOM 821 N N . GLN A 1 105 ? 0.237 -6.368 4.020 1.00 98.44 105 GLN A N 1
ATOM 822 C CA . GLN A 1 105 ? 0.327 -5.459 5.149 1.00 98.44 105 GLN A CA 1
ATOM 823 C C . GLN A 1 105 ? 0.287 -4.010 4.696 1.00 98.44 105 GLN A C 1
ATOM 825 O O . GLN A 1 105 ? 1.064 -3.598 3.831 1.00 98.44 105 GLN A O 1
ATOM 830 N N . VAL A 1 106 ? -0.570 -3.237 5.352 1.00 98.25 106 VAL A N 1
ATOM 831 C CA . VAL A 1 106 ? -0.613 -1.782 5.237 1.00 98.25 106 VAL A CA 1
ATOM 832 C C . VAL A 1 106 ? -0.474 -1.184 6.622 1.00 98.25 106 VAL A C 1
ATOM 834 O O . VAL A 1 106 ? -1.278 -1.438 7.515 1.00 98.25 106 VAL A O 1
ATOM 837 N N . ASP A 1 107 ? 0.573 -0.392 6.792 1.00 98.06 107 ASP A N 1
ATOM 838 C CA . ASP A 1 107 ? 0.905 0.286 8.031 1.00 98.06 107 ASP A CA 1
ATOM 839 C C . ASP A 1 107 ? 0.887 1.792 7.775 1.00 98.06 107 ASP A C 1
ATOM 841 O O . ASP A 1 107 ? 1.752 2.340 7.092 1.00 98.06 107 ASP A O 1
ATOM 845 N N . THR A 1 108 ? -0.053 2.502 8.389 1.00 96.44 108 THR A N 1
ATOM 846 C CA . THR A 1 108 ? -0.119 3.960 8.293 1.00 96.44 108 THR A CA 1
ATOM 847 C C . THR A 1 108 ? -0.195 4.601 9.665 1.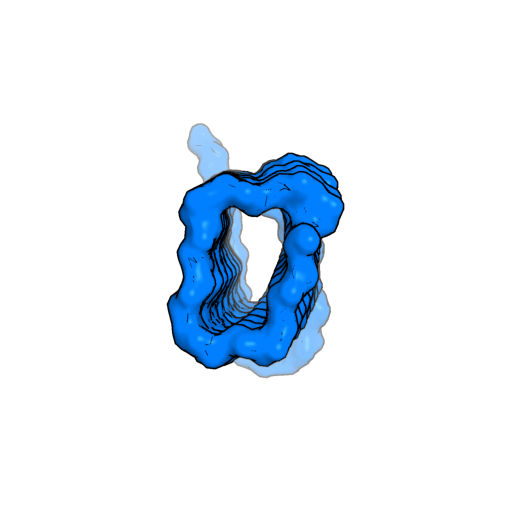00 96.44 108 THR A C 1
ATOM 849 O O . THR A 1 108 ? -0.673 4.064 10.670 1.00 96.44 108 THR A O 1
ATOM 852 N N . LYS A 1 109 ? 0.343 5.812 9.762 1.00 95.69 109 LYS A N 1
ATOM 853 C CA . LYS A 1 109 ? 0.164 6.616 10.969 1.00 95.69 109 LYS A CA 1
ATOM 854 C C . LYS A 1 109 ? -1.153 7.372 10.949 1.00 95.69 109 LYS A C 1
ATOM 856 O O . LYS A 1 109 ? -1.714 7.586 12.026 1.00 95.69 109 LYS A O 1
ATOM 861 N N . ARG A 1 110 ? -1.557 7.856 9.778 1.00 95.75 110 ARG A N 1
ATOM 862 C CA . ARG A 1 110 ? -2.806 8.569 9.535 1.00 95.75 110 ARG A CA 1
ATOM 863 C C . ARG A 1 110 ? -3.237 8.301 8.098 1.00 95.75 110 ARG A C 1
ATOM 865 O O . ARG A 1 110 ? -2.390 8.500 7.233 1.00 95.75 110 ARG A O 1
ATOM 872 N N . SER A 1 111 ? -4.496 7.957 7.910 1.00 94.19 111 SER A N 1
ATOM 873 C CA . SER A 1 111 ? -5.159 7.901 6.607 1.00 94.19 111 SER A CA 1
ATOM 874 C C . SER A 1 111 ? -6.333 8.861 6.582 1.00 94.19 111 SER A C 1
ATOM 876 O O . SER A 1 111 ? -6.800 9.294 7.650 1.00 94.19 111 SER A O 1
ATOM 878 N N . ASP A 1 112 ? -6.678 9.293 5.379 1.00 96.38 112 ASP A N 1
ATOM 879 C CA . ASP A 1 112 ? -7.747 10.242 5.099 1.00 96.38 112 ASP A CA 1
ATOM 880 C C . ASP A 1 112 ? -8.235 10.008 3.663 1.00 96.38 112 ASP A C 1
ATOM 882 O O . ASP A 1 112 ? -7.529 10.349 2.711 1.00 96.38 112 ASP A O 1
ATOM 886 N N . ASN A 1 113 ? -9.443 9.472 3.510 1.00 97.38 113 ASN A N 1
ATOM 887 C CA . ASN A 1 113 ? -10.044 9.155 2.216 1.00 97.38 113 ASN A CA 1
ATOM 888 C C . ASN A 1 113 ? -9.287 8.091 1.400 1.00 97.38 113 ASN A C 1
ATOM 890 O O . ASN A 1 113 ? -9.292 8.167 0.173 1.00 97.38 113 ASN A O 1
ATOM 894 N N . ASP A 1 114 ? -8.622 7.141 2.058 1.00 97.69 114 ASP A N 1
ATOM 895 C CA . ASP A 1 114 ? -7.917 6.052 1.375 1.00 97.69 114 ASP A CA 1
ATOM 896 C C . ASP A 1 114 ? -8.852 4.860 1.116 1.00 97.69 114 ASP A C 1
ATOM 898 O O . ASP A 1 114 ? -9.710 4.530 1.940 1.00 97.69 114 ASP A O 1
ATOM 902 N N . GLU A 1 115 ? -8.648 4.164 -0.001 1.00 98.31 115 GLU A N 1
ATOM 903 C CA . GLU A 1 115 ? -9.431 2.987 -0.384 1.00 98.31 115 GLU A CA 1
ATOM 904 C C . GLU A 1 115 ? -8.531 1.748 -0.500 1.00 98.31 115 GLU A C 1
ATOM 906 O O . GLU A 1 115 ? -7.476 1.763 -1.138 1.00 98.31 115 GLU A O 1
ATOM 911 N N . LEU A 1 116 ? -8.941 0.636 0.117 1.00 98.19 116 LEU A N 1
ATOM 912 C CA . LEU A 1 116 ? -8.287 -0.657 -0.069 1.00 98.19 116 LEU A CA 1
ATOM 913 C C . LEU A 1 116 ? -9.280 -1.713 -0.543 1.00 98.19 116 LEU A C 1
ATOM 915 O O . LEU A 1 116 ? -10.216 -2.075 0.173 1.00 98.19 116 LEU A O 1
ATOM 919 N N . VAL A 1 117 ? -9.008 -2.300 -1.708 1.00 98.31 117 VAL A N 1
ATOM 920 C CA . VAL A 1 117 ? -9.895 -3.264 -2.365 1.00 98.31 117 VAL A CA 1
ATOM 921 C C . VAL A 1 117 ? -9.193 -4.597 -2.608 1.00 98.31 117 VAL A C 1
ATOM 923 O O . VAL A 1 117 ? -8.167 -4.675 -3.280 1.00 98.31 117 VAL A O 1
ATOM 926 N N . GLY A 1 118 ? -9.789 -5.696 -2.143 1.00 98.00 118 GLY A N 1
ATOM 927 C CA . GLY A 1 118 ? -9.402 -7.056 -2.523 1.00 98.00 118 GLY A CA 1
ATOM 928 C C . GLY A 1 118 ? -9.214 -8.012 -1.347 1.00 98.00 118 GLY A C 1
ATOM 929 O O . GLY A 1 118 ? -10.064 -8.106 -0.462 1.00 98.00 118 GLY A O 1
ATOM 930 N N . ASN A 1 119 ? -8.142 -8.808 -1.377 1.00 98.38 119 ASN A N 1
ATOM 931 C CA . ASN A 1 119 ? -7.797 -9.711 -0.277 1.00 98.38 119 ASN A CA 1
ATOM 932 C C . ASN A 1 119 ? -6.689 -9.069 0.551 1.00 98.38 119 ASN A C 1
ATOM 934 O O . ASN A 1 119 ? -5.537 -9.030 0.119 1.00 98.38 119 ASN A O 1
ATOM 938 N N . ILE A 1 120 ? -7.037 -8.597 1.741 1.00 98.25 120 ILE A N 1
ATOM 939 C CA . ILE A 1 120 ? -6.143 -7.829 2.599 1.00 98.25 120 ILE A CA 1
ATOM 940 C C . ILE A 1 120 ? -5.893 -8.618 3.876 1.00 98.25 120 ILE A C 1
ATOM 942 O O . ILE A 1 120 ? -6.822 -9.045 4.564 1.00 98.25 120 ILE A O 1
ATOM 946 N N . TRP A 1 121 ? -4.629 -8.846 4.207 1.00 97.88 121 TRP A N 1
ATOM 947 C CA . TRP A 1 121 ? -4.301 -9.624 5.393 1.00 97.88 121 TRP A CA 1
ATOM 948 C C . TRP A 1 121 ? -4.295 -8.763 6.660 1.00 97.88 121 TRP A C 1
ATOM 950 O O . TRP A 1 121 ? -4.907 -9.137 7.660 1.00 97.88 121 TRP A O 1
ATOM 960 N N . GLN A 1 122 ? -3.640 -7.603 6.625 1.00 97.81 122 GLN A N 1
ATOM 961 C CA . GLN A 1 122 ? -3.541 -6.727 7.787 1.00 97.81 122 GLN A CA 1
ATOM 962 C C . GLN A 1 122 ? -3.516 -5.246 7.401 1.00 97.81 122 GLN A C 1
ATOM 964 O O . GLN A 1 122 ? -2.755 -4.843 6.522 1.00 97.81 122 GLN A O 1
ATOM 969 N N . VAL A 1 123 ? -4.287 -4.444 8.135 1.00 96.88 123 VAL A N 1
ATOM 970 C CA . VAL A 1 123 ? -4.250 -2.975 8.115 1.00 96.88 123 VAL A CA 1
ATOM 971 C C . VAL A 1 123 ? -4.020 -2.467 9.546 1.00 96.88 123 VAL A C 1
ATOM 973 O O . VAL A 1 123 ? -4.783 -2.823 10.442 1.00 96.88 123 VAL A O 1
ATOM 976 N N . ASP A 1 124 ? -2.976 -1.665 9.787 1.00 97.00 124 ASP A N 1
ATOM 977 C CA . ASP A 1 124 ? -2.708 -0.984 11.072 1.00 97.00 124 ASP A CA 1
ATOM 978 C C . ASP A 1 124 ? -2.631 0.537 10.884 1.00 97.00 124 ASP A C 1
ATOM 980 O O . ASP A 1 124 ? -1.665 1.074 10.326 1.00 97.00 124 ASP A O 1
ATOM 984 N N . THR A 1 125 ? -3.606 1.240 11.461 1.00 94.94 125 THR A N 1
ATOM 985 C CA . THR A 1 125 ? -3.651 2.699 11.543 1.00 94.94 125 THR A CA 1
ATOM 986 C C . THR A 1 125 ? -3.351 3.178 12.966 1.00 94.94 125 THR A C 1
ATOM 988 O O . THR A 1 125 ? -4.164 3.142 13.894 1.00 94.94 125 THR A O 1
ATOM 991 N N . LYS A 1 126 ? -2.157 3.746 13.170 1.00 91.19 126 LYS A N 1
ATOM 992 C CA . LYS A 1 126 ? -1.650 4.041 14.529 1.00 91.19 126 LYS A CA 1
ATOM 993 C C . LYS A 1 126 ? -2.276 5.261 15.219 1.00 91.19 126 LYS A C 1
ATOM 995 O O . LYS A 1 126 ? -2.088 5.428 16.432 1.00 91.19 126 LYS A O 1
ATOM 1000 N N . LYS A 1 127 ? -2.890 6.208 14.495 1.00 90.88 127 LYS A N 1
ATOM 1001 C CA . LYS A 1 127 ? -3.427 7.442 15.115 1.00 90.88 127 LYS A CA 1
ATOM 1002 C C . LYS A 1 127 ? -4.791 7.911 14.640 1.00 90.88 127 LYS A C 1
ATOM 1004 O O . LYS A 1 127 ? -5.483 8.495 15.472 1.00 90.88 127 LYS A O 1
ATOM 1009 N N . ARG A 1 128 ? -5.089 7.844 13.348 1.00 89.75 128 ARG A N 1
ATOM 1010 C CA . ARG A 1 128 ? -6.359 8.331 12.809 1.00 89.75 128 ARG A CA 1
ATOM 1011 C C . ARG A 1 128 ? -6.622 7.712 11.440 1.00 89.75 128 ARG A C 1
ATOM 1013 O O . ARG A 1 128 ? -5.727 7.838 10.615 1.00 89.75 128 ARG A O 1
ATOM 1020 N N . SER A 1 129 ? -7.806 7.158 11.246 1.00 89.69 129 SER A N 1
ATOM 1021 C CA . SER A 1 129 ? -8.464 7.036 9.940 1.00 89.69 129 SER A CA 1
ATOM 1022 C C . SER A 1 129 ? -9.633 8.012 9.884 1.00 89.69 129 SER A C 1
ATOM 1024 O O . SER A 1 129 ? -10.179 8.377 10.939 1.00 89.69 129 SER A O 1
ATOM 1026 N N . ASP A 1 130 ? -9.923 8.523 8.697 1.00 93.50 130 ASP A N 1
ATOM 1027 C CA . ASP A 1 130 ? -11.051 9.414 8.436 1.00 93.50 130 ASP A CA 1
ATOM 1028 C C . ASP A 1 130 ? -11.535 9.173 7.007 1.00 93.50 130 ASP A C 1
ATOM 1030 O O . ASP A 1 130 ? -10.783 9.408 6.068 1.00 93.50 130 ASP A O 1
ATOM 1034 N N . ASN A 1 131 ? -12.784 8.748 6.844 1.00 95.31 131 ASN A N 1
ATOM 1035 C CA . ASN A 1 131 ? -13.396 8.500 5.542 1.00 95.31 131 ASN A CA 1
ATOM 1036 C C . ASN A 1 131 ? -12.696 7.422 4.692 1.00 95.31 131 ASN A C 1
ATOM 1038 O O . ASN A 1 131 ? -12.748 7.505 3.469 1.00 95.31 131 ASN A O 1
ATOM 1042 N N . ASP A 1 132 ? -12.043 6.441 5.318 1.00 95.81 132 ASP A N 1
ATOM 1043 C CA . ASP A 1 132 ? -11.373 5.359 4.591 1.00 95.81 132 ASP A CA 1
ATOM 1044 C C . ASP A 1 132 ? -12.355 4.222 4.266 1.00 95.81 132 ASP A C 1
ATOM 1046 O O . ASP A 1 132 ? -13.242 3.907 5.065 1.00 95.81 132 ASP A O 1
ATOM 1050 N N . GLU A 1 133 ? -12.177 3.553 3.129 1.00 97.19 133 GLU A N 1
ATOM 1051 C CA . GLU A 1 133 ? -13.014 2.424 2.710 1.00 97.19 133 GLU A CA 1
ATOM 1052 C C . GLU A 1 133 ? -12.180 1.143 2.559 1.00 97.19 133 GLU A C 1
ATOM 1054 O O . GLU A 1 133 ? -11.170 1.105 1.857 1.00 97.19 133 GLU A O 1
ATOM 1059 N N . LEU A 1 134 ? -12.602 0.057 3.216 1.00 96.38 134 LEU A N 1
ATOM 1060 C CA . LEU A 1 134 ? -12.021 -1.274 3.025 1.00 96.38 134 LEU A CA 1
ATOM 1061 C C . LEU A 1 134 ? -13.056 -2.218 2.407 1.00 96.38 134 LEU A C 1
ATOM 1063 O O . LEU A 1 134 ? -14.061 -2.554 3.043 1.00 96.38 134 LEU A O 1
ATOM 1067 N N . VAL A 1 135 ? -12.771 -2.721 1.205 1.00 97.25 135 VAL A N 1
ATOM 1068 C CA . VAL A 1 135 ? -13.672 -3.589 0.435 1.00 97.25 135 VAL A CA 1
ATOM 1069 C C . VAL A 1 135 ? -13.033 -4.949 0.151 1.00 97.25 135 VAL A C 1
ATOM 1071 O O . VAL A 1 135 ? -11.986 -5.052 -0.480 1.00 97.25 135 VAL A O 1
ATOM 1074 N N . GLY A 1 136 ? -13.701 -6.039 0.532 1.00 96.88 136 GLY A N 1
ATOM 1075 C CA . GLY A 1 136 ? -13.344 -7.399 0.118 1.00 96.88 136 GLY A CA 1
ATOM 1076 C C . GLY A 1 136 ? -13.174 -8.384 1.271 1.00 96.88 136 GLY A C 1
ATOM 1077 O O . GLY A 1 136 ? -14.021 -8.469 2.159 1.00 96.88 136 GLY A O 1
ATOM 1078 N N . ASN A 1 137 ? -12.129 -9.212 1.216 1.00 97.69 137 ASN A N 1
ATOM 1079 C CA . ASN A 1 137 ? -11.811 -10.168 2.278 1.00 97.69 137 ASN A CA 1
ATOM 1080 C C . ASN A 1 137 ? -10.657 -9.618 3.112 1.00 97.69 137 ASN A C 1
ATOM 1082 O O . ASN A 1 137 ? -9.508 -9.662 2.674 1.00 97.69 137 ASN A O 1
ATOM 1086 N N . ILE A 1 138 ? -10.957 -9.149 4.319 1.00 96.56 138 ILE A N 1
ATOM 1087 C CA . ILE A 1 138 ? -9.985 -8.520 5.210 1.00 96.56 138 ILE A CA 1
ATOM 1088 C C . ILE A 1 138 ? -9.810 -9.373 6.464 1.00 96.56 138 ILE A C 1
ATOM 1090 O O . ILE A 1 138 ? -10.768 -9.687 7.171 1.00 96.56 138 ILE A O 1
ATOM 1094 N N . TRP A 1 139 ? -8.580 -9.776 6.757 1.00 96.44 139 TRP A N 1
ATOM 1095 C CA . TRP A 1 139 ? -8.303 -10.609 7.927 1.00 96.44 139 TRP A CA 1
ATOM 1096 C C . TRP A 1 139 ? -8.235 -9.805 9.220 1.00 96.44 139 TRP A C 1
ATOM 1098 O O . TRP A 1 139 ? -8.898 -10.165 10.191 1.00 96.44 139 TRP A O 1
ATOM 1108 N N . GLN A 1 140 ? -7.461 -8.725 9.245 1.00 96.62 140 GLN A N 1
ATOM 1109 C CA . GLN A 1 140 ? -7.282 -7.925 10.449 1.00 96.62 140 GLN A CA 1
ATOM 1110 C C . GLN A 1 140 ? -7.232 -6.433 10.136 1.00 96.62 140 GLN A C 1
ATOM 1112 O O . GLN A 1 140 ? -6.491 -5.999 9.255 1.00 96.62 140 GLN A O 1
ATOM 1117 N N . VAL A 1 141 ? -7.967 -5.656 10.926 1.00 94.19 141 VAL A N 1
ATOM 1118 C CA . VAL A 1 141 ? -7.901 -4.192 10.962 1.00 94.19 141 VAL A CA 1
ATOM 1119 C C . VAL A 1 141 ? -7.619 -3.759 12.400 1.00 94.19 141 VAL A C 1
ATOM 1121 O O . VAL A 1 141 ? -8.332 -4.183 13.305 1.00 94.19 141 VAL A O 1
ATOM 1124 N N . ASP A 1 142 ? -6.593 -2.938 12.622 1.00 93.94 142 ASP A N 1
ATOM 1125 C CA . ASP A 1 142 ? -6.263 -2.325 13.919 1.00 93.94 142 ASP A CA 1
ATOM 1126 C C . ASP A 1 142 ? -6.189 -0.799 13.771 1.00 93.94 142 ASP A C 1
ATOM 1128 O O . ASP A 1 142 ? -5.341 -0.280 13.048 1.00 93.94 142 ASP A O 1
ATOM 1132 N N . THR A 1 143 ? -7.047 -0.063 14.477 1.00 89.62 143 THR A N 1
ATOM 1133 C CA . THR A 1 143 ? -7.019 1.404 14.531 1.00 89.62 143 THR A CA 1
ATOM 1134 C C . THR A 1 143 ? -6.890 1.900 15.966 1.00 89.62 143 THR A C 1
ATOM 1136 O O . THR A 1 143 ? -7.864 2.108 16.671 1.00 89.62 143 THR A O 1
ATOM 1139 N N . LYS A 1 144 ? -5.672 2.215 16.410 1.00 83.31 144 LYS A N 1
ATOM 1140 C CA . LYS A 1 144 ? -5.355 2.393 17.846 1.00 83.31 144 LYS A CA 1
ATOM 1141 C C . LYS A 1 144 ? -5.952 3.615 18.565 1.00 83.31 144 LYS A C 1
ATOM 1143 O O . LYS A 1 144 ? -5.661 3.808 19.750 1.00 83.31 144 LYS A O 1
ATOM 1148 N N . LYS A 1 145 ? -6.608 4.557 17.878 1.00 82.06 145 LYS A N 1
ATOM 1149 C CA . LYS A 1 145 ? -6.947 5.863 18.491 1.00 82.06 145 LYS A CA 1
ATOM 1150 C C . LYS A 1 145 ? -8.251 6.492 18.046 1.00 82.06 145 LYS A C 1
ATOM 1152 O O . LYS A 1 145 ? -8.963 7.017 18.898 1.00 82.06 145 LYS A O 1
ATOM 1157 N N . ARG A 1 146 ? -8.469 6.617 16.738 1.00 82.38 146 ARG A N 1
ATOM 1158 C CA . ARG A 1 146 ? -9.631 7.311 16.188 1.00 82.38 146 ARG A CA 1
ATOM 1159 C C . ARG A 1 146 ? -9.897 6.831 14.771 1.00 82.38 146 ARG A C 1
ATOM 1161 O O . ARG A 1 146 ? -8.961 6.765 13.982 1.00 82.38 146 ARG A O 1
ATOM 1168 N N . SER A 1 147 ? -11.160 6.567 14.504 1.00 86.44 147 SER A N 1
ATO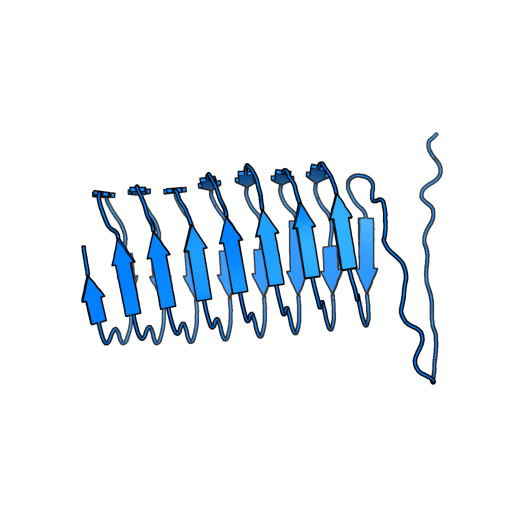M 1169 C CA . SER A 1 147 ? -11.744 6.273 13.204 1.00 86.44 147 SER A CA 1
ATOM 1170 C C . SER A 1 147 ? -13.004 7.134 13.121 1.00 86.44 147 SER A C 1
ATOM 1172 O O . SER A 1 147 ? -13.738 7.235 14.112 1.00 86.44 147 SER A O 1
ATOM 1174 N N . ASP A 1 148 ? -13.192 7.839 12.012 1.00 87.94 148 ASP A N 1
ATOM 1175 C CA . ASP A 1 148 ? -14.364 8.672 11.757 1.00 87.94 148 ASP A CA 1
ATOM 1176 C C . ASP A 1 148 ? -14.856 8.367 10.334 1.00 87.94 148 ASP A C 1
ATOM 1178 O O . ASP A 1 148 ? -14.098 8.512 9.391 1.00 87.94 148 ASP A O 1
ATOM 1182 N N . ASN A 1 149 ? -16.125 7.987 10.166 1.00 92.12 149 ASN A N 1
ATOM 1183 C CA . ASN A 1 149 ? -16.733 7.755 8.846 1.00 92.12 149 ASN A CA 1
ATOM 1184 C C . ASN A 1 149 ? -16.047 6.696 7.956 1.00 92.12 149 ASN A C 1
ATOM 1186 O O . ASN A 1 149 ? -16.202 6.755 6.743 1.00 92.12 149 ASN A O 1
ATOM 1190 N N . ASP A 1 150 ? -15.328 5.739 8.544 1.00 91.94 150 ASP A N 1
ATOM 1191 C CA . ASP A 1 150 ? -14.722 4.651 7.773 1.00 91.94 150 ASP A CA 1
ATOM 1192 C C . ASP A 1 150 ? -15.767 3.580 7.426 1.00 91.94 150 ASP A C 1
ATOM 1194 O O . ASP A 1 150 ? -16.608 3.209 8.259 1.00 91.94 150 ASP A O 1
ATOM 1198 N N . GLU A 1 151 ? -15.694 3.057 6.205 1.00 93.69 151 GLU A N 1
ATOM 1199 C CA . GLU A 1 151 ? -16.591 2.032 5.684 1.00 93.69 151 GLU A CA 1
ATOM 1200 C C . GLU A 1 151 ? -15.876 0.689 5.516 1.00 93.69 151 GLU A C 1
ATOM 1202 O O . GLU A 1 151 ? -14.731 0.584 5.085 1.00 93.69 151 GLU A O 1
ATOM 1207 N N . LEU A 1 152 ? -16.579 -0.375 5.896 1.00 93.62 152 LEU A N 1
ATOM 1208 C CA . LEU A 1 152 ? -16.062 -1.735 5.944 1.00 93.62 152 LEU A CA 1
ATOM 1209 C C . LEU A 1 152 ? -17.038 -2.662 5.216 1.00 93.62 152 LEU A C 1
ATOM 1211 O O . LEU A 1 152 ? -18.102 -2.998 5.747 1.00 93.62 152 LEU A O 1
ATOM 1215 N N . VAL A 1 153 ? -16.683 -3.092 4.006 1.00 93.94 153 VAL A N 1
ATOM 1216 C CA . VAL A 1 153 ? -17.563 -3.854 3.113 1.00 93.94 153 VAL A CA 1
ATOM 1217 C C . VAL A 1 153 ? -16.948 -5.208 2.771 1.00 93.94 153 VAL A C 1
ATOM 1219 O O . VAL A 1 153 ? -15.890 -5.307 2.163 1.00 93.94 153 VAL A O 1
ATOM 1222 N N . GLY A 1 154 ? -17.652 -6.292 3.099 1.00 94.38 154 GLY A N 1
ATOM 1223 C CA . GLY A 1 154 ? -17.246 -7.655 2.749 1.00 94.38 154 GLY A CA 1
ATOM 1224 C C . GLY A 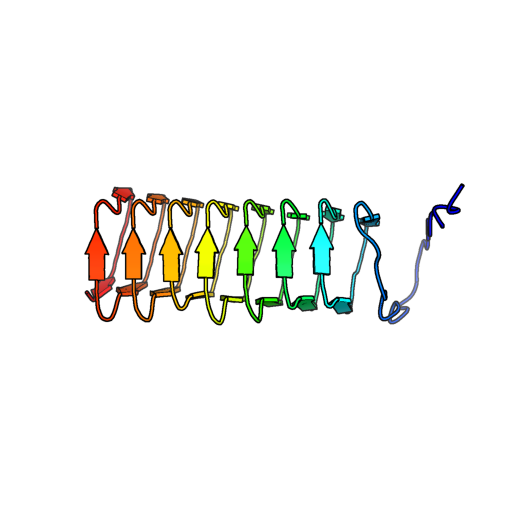1 154 ? -16.999 -8.539 3.966 1.00 94.38 154 GLY A C 1
ATOM 1225 O O . GLY A 1 154 ? -17.660 -8.398 4.995 1.00 94.38 154 GLY A O 1
ATOM 1226 N N . ASN A 1 155 ? -16.098 -9.511 3.830 1.00 95.12 155 ASN A N 1
ATOM 1227 C CA . ASN A 1 155 ? -15.795 -10.458 4.898 1.00 95.12 155 ASN A CA 1
ATOM 1228 C C . ASN A 1 155 ? -14.637 -9.931 5.733 1.00 95.12 155 ASN A C 1
ATOM 1230 O O . ASN A 1 155 ? -13.508 -9.883 5.249 1.00 95.12 155 ASN A O 1
ATOM 1234 N N . ILE A 1 156 ? -14.912 -9.606 6.993 1.00 93.25 156 ILE A N 1
ATOM 1235 C CA . ILE A 1 156 ? -13.909 -9.081 7.916 1.00 93.25 156 ILE A CA 1
ATOM 1236 C C . ILE A 1 156 ? -13.828 -9.986 9.133 1.00 93.25 156 ILE A C 1
ATOM 1238 O O . ILE A 1 156 ? -14.833 -10.226 9.804 1.00 93.25 156 ILE A O 1
ATOM 1242 N N . TRP A 1 157 ? -12.638 -10.525 9.391 1.00 93.94 157 TRP A N 1
ATOM 1243 C CA . TRP A 1 157 ? -12.449 -11.534 10.433 1.00 93.94 157 TRP A CA 1
ATOM 1244 C C . TRP A 1 157 ? -12.173 -10.924 11.808 1.00 93.94 157 TRP A C 1
ATOM 1246 O O . TRP A 1 157 ? -12.724 -11.401 12.800 1.00 93.94 157 TRP A O 1
ATOM 1256 N N . GLN A 1 158 ? -11.347 -9.878 11.877 1.00 94.00 158 GLN A N 1
ATOM 1257 C CA . GLN A 1 158 ? -11.000 -9.196 13.120 1.00 94.00 158 GLN A CA 1
ATOM 1258 C C . GLN A 1 158 ? -10.898 -7.683 12.918 1.00 94.00 158 GLN A C 1
ATOM 1260 O O . GLN A 1 158 ? -10.269 -7.213 11.971 1.00 94.00 158 GLN A O 1
ATOM 1265 N N . VAL A 1 159 ? -11.485 -6.936 13.854 1.00 91.19 159 VAL A N 1
ATOM 1266 C CA . VAL A 1 159 ? -11.411 -5.475 13.928 1.00 91.19 159 VAL A CA 1
ATOM 1267 C C . VAL A 1 159 ? -11.106 -5.079 15.370 1.00 91.19 159 VAL A C 1
ATOM 1269 O O . VAL A 1 159 ? -11.877 -5.409 16.271 1.00 91.19 159 VAL A O 1
ATOM 1272 N N . ASP A 1 160 ? -9.997 -4.371 15.565 1.00 89.81 160 ASP A N 1
ATOM 1273 C CA . ASP A 1 160 ? -9.571 -3.768 16.825 1.00 89.81 160 ASP A CA 1
ATOM 1274 C C . ASP A 1 160 ? -9.548 -2.236 16.650 1.00 89.81 160 ASP A C 1
ATOM 1276 O O . ASP A 1 160 ? -8.921 -1.720 15.729 1.00 89.81 160 ASP A O 1
ATOM 1280 N N . THR A 1 161 ? -10.249 -1.488 17.505 1.00 78.88 161 THR A N 1
ATOM 1281 C CA . THR A 1 161 ? -10.402 -0.015 17.414 1.00 78.88 161 THR A CA 1
ATOM 1282 C C . THR A 1 161 ? -10.335 0.647 18.781 1.00 78.88 161 THR A C 1
ATOM 1284 O O . THR A 1 161 ? -10.871 0.025 19.730 1.00 78.88 161 THR A O 1
#

Radius of gyration: 16.26 Å; chains: 1; bounding box: 39×35×42 Å

pLDDT: mean 85.53, std 20.85, range [23.59, 98.69]

Foldseek 3Di:
DDDDDDPDDPDDDDDDPDDADADDEQAEEEDAAEEYEYQEYHNYEYYEAAEEYAYQEYECYEYYDHHEEYHHNEEYECYEYYDHYEEYAANYEYENYEYEDAYEEYHHQEYECYEYEEAYEEYAHNEEYECYEYEEHYEEYAHPYYYYNYYYYYHYNYYHD

Organism: NCBI:txid1303443